Protein AF-A0A183EQ76-F1 (afdb_monomer)

Radius of gyration: 31.1 Å; Cα contacts (8 Å, |Δi|>4): 147; chains: 1; bounding box: 71×72×54 Å

Sequence (121 aa):
MTLYCSTCFRWFRHRSRDPKTHQCRVFQFSNTGQYFCYCDTVRTVLVDCSTGKEIFNVALPRTQQIVFSPRDRLLATCEPYVVYVAPKPVRFFLFFSFLFKTLTIIFLLCLFIFFLFFYKG

Structure (mmCIF, N/CA/C/O backbone):
data_AF-A0A183EQ76-F1
#
_entry.id   AF-A0A183EQ76-F1
#
loop_
_atom_site.group_PDB
_atom_site.id
_atom_site.type_symbol
_atom_site.label_atom_id
_atom_site.label_alt_id
_atom_site.label_comp_id
_atom_site.label_asym_id
_atom_site.label_entity_id
_atom_site.label_seq_id
_atom_site.pdbx_PDB_ins_code
_atom_site.Cartn_x
_atom_site.Cartn_y
_atom_site.Cartn_z
_atom_site.occupancy
_atom_site.B_iso_or_equiv
_atom_site.auth_seq_id
_atom_site.auth_comp_id
_atom_site.auth_asym_id
_atom_site.auth_atom_id
_atom_site.pdbx_PDB_model_num
ATOM 1 N N . MET A 1 1 ? 1.316 1.715 19.404 1.00 30.69 1 MET A N 1
ATOM 2 C CA . MET A 1 1 ? 1.348 0.259 19.658 1.00 30.69 1 MET A CA 1
ATOM 3 C C . MET A 1 1 ? 0.228 -0.354 18.826 1.00 30.69 1 MET A C 1
ATOM 5 O O . MET A 1 1 ? -0.900 -0.459 19.283 1.00 30.69 1 MET A O 1
ATOM 9 N N . THR A 1 2 ? 0.490 -0.573 17.538 1.00 37.53 2 THR A N 1
ATOM 10 C CA . THR A 1 2 ? -0.526 -1.001 16.568 1.00 37.53 2 THR A CA 1
ATOM 11 C C . THR A 1 2 ? -0.801 -2.480 16.810 1.00 37.53 2 THR A C 1
ATOM 13 O O . THR A 1 2 ? 0.058 -3.319 16.549 1.00 37.53 2 THR A O 1
ATOM 16 N N . LEU A 1 3 ? -1.958 -2.799 17.389 1.00 41.41 3 LEU A N 1
ATOM 17 C CA . LEU A 1 3 ? -2.432 -4.174 17.501 1.00 41.41 3 LEU A CA 1
ATOM 18 C C . LEU A 1 3 ? -2.639 -4.698 16.078 1.00 41.41 3 LEU A C 1
ATOM 20 O O . LEU A 1 3 ? -3.617 -4.353 15.419 1.00 41.41 3 LEU A O 1
ATOM 24 N N . TYR A 1 4 ? -1.689 -5.487 15.579 1.00 53.34 4 TYR A N 1
ATOM 25 C CA . TYR A 1 4 ? -1.863 -6.218 14.332 1.00 53.34 4 TYR A CA 1
ATOM 26 C C . TYR A 1 4 ? -3.136 -7.056 14.452 1.00 53.34 4 TYR A C 1
ATOM 28 O O . TYR A 1 4 ? -3.254 -7.898 15.343 1.00 53.34 4 TYR A O 1
ATOM 36 N N . CYS A 1 5 ? -4.103 -6.799 13.575 1.00 54.41 5 CYS A N 1
ATOM 37 C CA . CYS A 1 5 ? -5.363 -7.524 13.531 1.00 54.41 5 CYS A CA 1
ATOM 38 C C . CYS A 1 5 ? -5.059 -9.003 13.216 1.00 54.41 5 CYS A C 1
ATOM 40 O O . CYS A 1 5 ? -4.771 -9.362 12.071 1.00 54.41 5 CYS A O 1
ATOM 42 N N . SER A 1 6 ? -5.049 -9.862 14.242 1.00 61.19 6 SER A N 1
ATOM 43 C CA . SER A 1 6 ? -4.688 -11.286 14.131 1.00 61.19 6 SER A CA 1
ATOM 44 C C . SER A 1 6 ? -5.597 -12.037 13.153 1.00 61.19 6 SER A C 1
ATOM 46 O O . SER A 1 6 ? -5.166 -12.982 12.489 1.00 61.19 6 SER A O 1
ATOM 48 N N . THR A 1 7 ? -6.832 -11.564 12.991 1.00 61.75 7 THR A N 1
ATOM 49 C CA . THR A 1 7 ? -7.807 -12.025 11.999 1.00 61.75 7 THR A CA 1
ATOM 50 C C . THR A 1 7 ? -7.386 -11.717 10.563 1.00 61.75 7 THR A C 1
ATOM 52 O O . THR A 1 7 ? -7.486 -12.611 9.727 1.00 61.75 7 THR A O 1
ATOM 55 N N . CYS A 1 8 ? -6.836 -10.536 10.261 1.00 64.38 8 CYS A N 1
ATOM 56 C CA . CYS A 1 8 ? -6.350 -10.213 8.909 1.00 64.38 8 CYS A CA 1
ATOM 57 C C . CYS A 1 8 ? -5.136 -11.052 8.511 1.00 64.38 8 CYS A C 1
ATOM 59 O O . CYS A 1 8 ? -5.081 -11.579 7.401 1.00 64.38 8 CYS A O 1
ATOM 61 N N . PHE A 1 9 ? -4.188 -11.249 9.431 1.00 68.44 9 PHE A N 1
ATOM 62 C CA . PHE A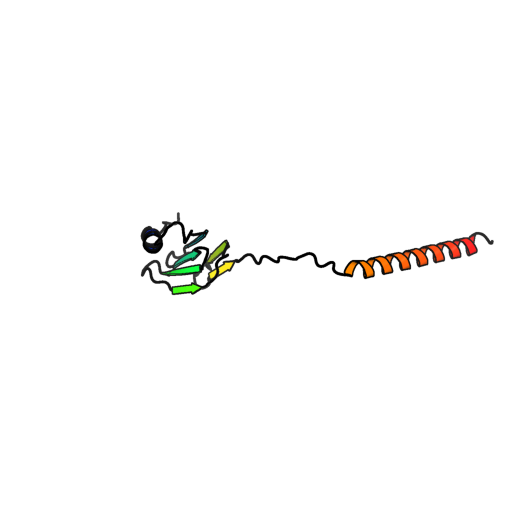 1 9 ? -3.047 -12.133 9.178 1.00 68.44 9 PHE A CA 1
ATOM 63 C C . PHE A 1 9 ? -3.483 -13.584 8.967 1.00 68.44 9 PHE A C 1
ATOM 65 O O . PHE A 1 9 ? -2.978 -14.261 8.070 1.00 68.44 9 PHE A O 1
ATOM 72 N N . ARG A 1 10 ? -4.449 -14.068 9.757 1.00 70.62 10 ARG A N 1
ATOM 73 C CA . ARG A 1 10 ? -5.026 -15.404 9.574 1.00 70.62 10 ARG A CA 1
ATOM 74 C C . ARG A 1 10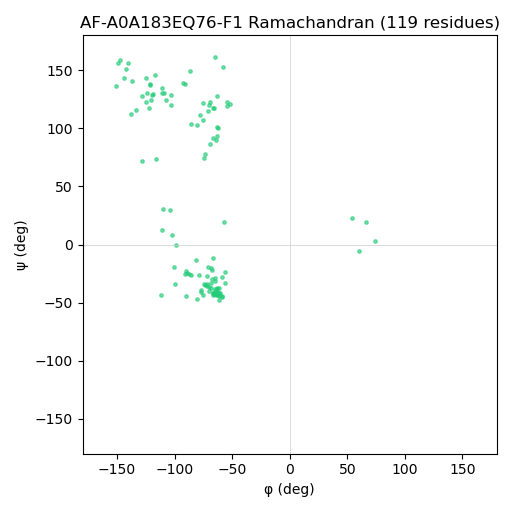 ? -5.752 -15.527 8.235 1.00 70.62 10 ARG A C 1
ATOM 76 O O . ARG A 1 10 ? -5.579 -16.535 7.557 1.00 70.62 10 ARG A O 1
ATOM 83 N N . TRP A 1 11 ? -6.512 -14.507 7.845 1.00 68.75 11 TRP A N 1
ATOM 84 C CA . TRP A 1 11 ? -7.205 -14.450 6.561 1.00 68.75 11 TRP A CA 1
ATOM 85 C C . TRP A 1 11 ? -6.219 -14.491 5.386 1.00 68.75 11 TRP A C 1
ATOM 87 O O . TRP A 1 11 ? -6.359 -15.330 4.496 1.00 68.75 11 TRP A O 1
ATOM 97 N N . PHE A 1 12 ? -5.161 -13.674 5.431 1.00 69.88 12 PHE A N 1
ATOM 98 C CA . PHE A 1 12 ? -4.105 -13.669 4.416 1.00 69.88 12 PHE A CA 1
ATOM 99 C C . PHE A 1 12 ? -3.437 -15.048 4.295 1.00 69.88 12 PHE A C 1
ATOM 101 O O . PHE A 1 12 ? -3.274 -15.579 3.195 1.00 69.88 12 PHE A O 1
ATOM 108 N N . ARG A 1 13 ? -3.136 -15.686 5.435 1.00 68.88 13 ARG A N 1
ATOM 109 C CA . ARG A 1 13 ? -2.531 -17.025 5.482 1.00 68.88 13 ARG A CA 1
ATOM 110 C C . ARG A 1 13 ? -3.430 -18.106 4.880 1.00 68.88 13 ARG A C 1
ATOM 112 O O . ARG A 1 13 ? -2.923 -18.996 4.216 1.00 68.88 13 ARG A O 1
ATOM 119 N N . HIS A 1 14 ? -4.743 -18.028 5.092 1.00 65.62 14 HIS A N 1
ATOM 120 C CA . HIS A 1 14 ? -5.692 -19.019 4.576 1.00 65.62 14 HIS A CA 1
ATOM 121 C C . HIS A 1 14 ? -5.894 -18.925 3.057 1.00 65.62 14 HIS A C 1
ATOM 123 O O . HIS A 1 14 ? -6.256 -19.914 2.419 1.00 65.62 14 HIS A O 1
ATOM 129 N N . ARG A 1 15 ? -5.688 -17.734 2.480 1.00 67.31 15 ARG A N 1
ATOM 130 C CA . ARG A 1 15 ? -5.848 -17.486 1.041 1.00 67.31 15 ARG A CA 1
ATOM 131 C C . ARG A 1 15 ? -4.585 -17.778 0.235 1.00 67.31 15 ARG A C 1
ATOM 133 O O . ARG A 1 15 ? -4.683 -18.092 -0.950 1.00 67.31 15 ARG A O 1
ATOM 140 N N . SER A 1 16 ? -3.417 -17.708 0.868 1.00 64.38 16 SER A N 1
ATOM 141 C CA . SER A 1 16 ? -2.156 -18.164 0.287 1.00 64.38 16 SER A CA 1
ATOM 142 C C . SER A 1 16 ? -2.175 -19.695 0.189 1.00 64.38 16 SER A C 1
ATOM 144 O O . SER A 1 16 ? -1.764 -20.392 1.111 1.00 64.38 16 SER A O 1
ATOM 146 N N . ARG A 1 17 ? -2.731 -20.226 -0.914 1.00 58.75 17 ARG A N 1
ATOM 147 C CA . ARG A 1 17 ? -2.796 -21.678 -1.177 1.00 58.75 17 ARG A CA 1
ATOM 148 C C . ARG A 1 17 ? -1.408 -22.319 -1.143 1.00 58.75 17 ARG A C 1
ATOM 150 O O . ARG A 1 17 ? -1.287 -23.435 -0.659 1.00 58.75 17 ARG A O 1
ATOM 157 N N . ASP A 1 18 ? -0.390 -21.570 -1.572 1.00 65.25 18 ASP A N 1
ATOM 158 C CA . ASP A 1 18 ? 1.016 -21.944 -1.481 1.00 65.25 18 ASP A CA 1
ATOM 159 C C . ASP A 1 18 ? 1.847 -20.759 -0.948 1.00 65.25 18 ASP A C 1
ATOM 161 O O . ASP A 1 18 ? 1.986 -19.738 -1.629 1.00 65.25 18 ASP A O 1
ATOM 165 N N . PRO A 1 19 ? 2.476 -20.867 0.237 1.00 61.81 19 PRO A N 1
ATOM 166 C CA . PRO A 1 19 ? 3.229 -19.762 0.842 1.00 61.81 19 PRO A CA 1
ATOM 167 C C . PRO A 1 19 ? 4.488 -19.367 0.052 1.00 61.81 19 PRO A C 1
ATOM 169 O O . PRO A 1 19 ? 5.091 -18.333 0.330 1.00 61.81 19 PRO A O 1
ATOM 172 N N . LYS A 1 20 ? 4.898 -20.189 -0.924 1.00 64.00 20 LYS A N 1
ATOM 173 C CA . LYS A 1 20 ? 6.066 -19.950 -1.783 1.00 64.00 20 LYS A CA 1
ATOM 174 C C . LYS A 1 20 ? 5.740 -19.166 -3.057 1.00 64.00 20 LYS A C 1
ATOM 176 O O . LYS A 1 20 ? 6.647 -18.569 -3.623 1.00 64.00 20 LYS A O 1
ATOM 181 N N . THR A 1 21 ? 4.489 -19.172 -3.522 1.00 63.22 21 T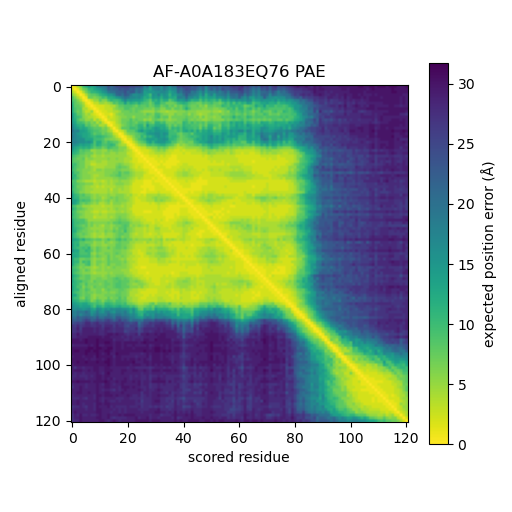HR A N 1
ATOM 182 C CA . THR A 1 21 ? 4.105 -18.551 -4.805 1.00 63.22 21 THR A CA 1
ATOM 183 C C . THR A 1 21 ? 3.669 -17.096 -4.658 1.00 63.22 21 THR A C 1
ATOM 185 O O . THR A 1 21 ? 3.834 -16.319 -5.592 1.00 63.22 21 THR A O 1
ATOM 188 N N . HIS A 1 22 ? 3.178 -16.704 -3.479 1.00 67.44 22 HIS A N 1
ATOM 189 C CA . HIS A 1 22 ? 2.682 -15.354 -3.201 1.00 67.44 22 HIS A CA 1
ATOM 190 C C . HIS A 1 22 ? 3.342 -14.782 -1.948 1.00 67.44 22 HIS A C 1
ATOM 192 O O . HIS A 1 22 ? 2.727 -14.679 -0.882 1.00 67.44 22 HIS A O 1
ATOM 198 N N . GLN A 1 23 ? 4.627 -14.440 -2.058 1.00 74.44 23 GLN A N 1
ATOM 199 C CA . GLN A 1 23 ? 5.337 -13.793 -0.963 1.00 74.44 23 GLN A CA 1
ATOM 200 C C . GLN A 1 23 ? 4.800 -12.369 -0.775 1.00 74.44 23 GLN A C 1
ATOM 202 O O . GLN A 1 23 ? 4.847 -11.549 -1.689 1.00 74.44 23 GLN A O 1
ATOM 207 N N . CYS A 1 24 ? 4.315 -12.058 0.427 1.00 81.62 24 CYS A N 1
ATOM 208 C CA . CYS A 1 24 ? 3.963 -10.688 0.782 1.00 81.62 24 CYS A CA 1
ATOM 209 C C . CYS A 1 24 ? 5.236 -9.837 0.824 1.00 81.62 24 CYS A C 1
ATOM 211 O O . CYS A 1 24 ? 6.127 -10.093 1.634 1.00 81.62 24 CYS A O 1
ATOM 213 N N . ARG A 1 25 ? 5.317 -8.826 -0.041 1.00 83.38 25 ARG A N 1
ATOM 214 C CA . ARG A 1 25 ? 6.481 -7.940 -0.155 1.00 83.38 25 ARG A CA 1
ATOM 215 C C . ARG A 1 25 ? 6.366 -6.726 0.757 1.00 83.38 25 ARG A C 1
ATOM 217 O O . ARG A 1 25 ? 7.326 -6.361 1.425 1.00 83.38 25 ARG A O 1
ATOM 224 N N . VAL A 1 26 ? 5.190 -6.110 0.775 1.00 88.25 26 VAL A N 1
ATOM 225 C CA . VAL A 1 26 ? 4.865 -4.962 1.624 1.00 88.25 26 VAL A CA 1
ATOM 226 C C . VAL A 1 26 ? 3.416 -5.075 2.069 1.00 88.25 26 VAL A C 1
ATOM 228 O O . VAL A 1 26 ? 2.561 -5.534 1.310 1.00 88.25 26 VAL A O 1
ATOM 231 N N . PHE A 1 27 ? 3.149 -4.672 3.305 1.00 91.31 27 PHE A N 1
ATOM 232 C CA . PHE A 1 27 ? 1.804 -4.559 3.844 1.00 91.31 27 PHE A CA 1
ATOM 233 C C . PHE A 1 27 ? 1.713 -3.336 4.750 1.00 91.31 27 PHE A C 1
ATOM 235 O O . PHE A 1 27 ? 2.704 -2.934 5.356 1.00 91.31 27 PHE A O 1
ATOM 242 N N . GLN A 1 28 ? 0.522 -2.757 4.841 1.00 91.56 28 GLN A N 1
ATOM 243 C CA . GLN A 1 28 ? 0.250 -1.610 5.693 1.00 91.56 28 GLN A CA 1
ATOM 244 C C . GLN A 1 28 ? -1.217 -1.631 6.130 1.00 91.56 28 GLN A C 1
ATOM 246 O O . GLN A 1 28 ? -2.117 -1.878 5.324 1.00 91.56 28 GLN A O 1
ATOM 251 N N . PHE A 1 29 ? -1.455 -1.352 7.410 1.00 91.19 29 PHE A N 1
ATOM 252 C CA . PHE A 1 29 ? -2.795 -1.073 7.920 1.00 91.19 29 PHE A CA 1
ATOM 253 C C . PHE A 1 29 ? -3.121 0.411 7.761 1.00 91.19 29 PHE A C 1
ATOM 255 O O . PHE A 1 29 ? -2.232 1.265 7.839 1.00 91.19 29 PHE A O 1
ATOM 262 N N . SER A 1 30 ? -4.401 0.707 7.563 1.00 91.69 30 SER A N 1
ATOM 263 C CA . SER A 1 30 ? -4.907 2.075 7.599 1.00 91.69 30 SER A CA 1
ATOM 264 C C . SER A 1 30 ? -4.765 2.679 8.999 1.00 91.69 30 SER A C 1
ATOM 266 O O . SER A 1 30 ? -4.608 1.955 9.986 1.00 91.69 30 SER A O 1
ATOM 268 N N . ASN A 1 31 ? -4.827 4.005 9.111 1.00 89.75 31 ASN A N 1
ATOM 269 C CA . ASN A 1 31 ? -4.624 4.690 10.391 1.00 89.75 31 ASN A CA 1
ATOM 270 C C . ASN A 1 31 ? -5.723 4.356 11.410 1.00 89.75 31 ASN A C 1
ATOM 272 O O . ASN A 1 31 ? -5.466 4.280 12.608 1.00 89.75 31 ASN A O 1
ATOM 276 N N . THR A 1 32 ? -6.939 4.110 10.926 1.00 89.69 32 THR A N 1
ATOM 277 C CA . THR A 1 32 ? -8.080 3.629 11.720 1.00 89.69 32 THR A CA 1
ATOM 278 C C . THR A 1 32 ? -8.059 2.119 11.967 1.00 89.69 32 THR A C 1
ATOM 280 O O . THR A 1 32 ? -8.828 1.624 12.787 1.00 89.69 32 THR A O 1
ATOM 283 N N . GLY A 1 33 ? -7.216 1.367 11.251 1.00 88.25 33 GLY A N 1
ATOM 284 C CA . GLY A 1 33 ? -7.191 -0.096 11.274 1.00 88.25 33 GLY A CA 1
ATOM 285 C C . GLY A 1 33 ? -8.347 -0.771 10.527 1.00 88.25 33 GLY A C 1
ATOM 286 O O . GLY A 1 33 ? -8.418 -2.000 10.525 1.00 88.25 33 GLY A O 1
ATOM 287 N N . GLN A 1 34 ? -9.234 -0.007 9.879 1.00 89.06 34 GLN A N 1
ATOM 288 C CA . GLN A 1 34 ? -10.358 -0.548 9.111 1.00 89.06 34 GLN A CA 1
ATOM 289 C C . GLN A 1 34 ? -9.902 -1.292 7.851 1.00 89.06 34 GLN A C 1
ATOM 291 O O . GLN A 1 34 ? -10.537 -2.269 7.461 1.00 89.06 34 GLN A O 1
ATOM 296 N N . TYR A 1 35 ? -8.809 -0.855 7.223 1.00 91.12 35 TYR A N 1
ATOM 297 C CA . TYR A 1 35 ? -8.323 -1.460 5.988 1.00 91.12 35 TYR A CA 1
ATOM 298 C C . TYR A 1 35 ? -6.937 -2.074 6.149 1.00 91.12 35 TYR A C 1
ATOM 300 O O . TYR A 1 35 ? -6.066 -1.546 6.845 1.00 91.12 35 TYR A O 1
ATOM 308 N N . PHE A 1 36 ? -6.726 -3.171 5.432 1.00 91.56 36 PHE A N 1
ATOM 309 C CA . PHE A 1 36 ? -5.459 -3.868 5.316 1.00 91.56 36 PHE A CA 1
ATOM 310 C C . PHE A 1 36 ? -5.059 -3.937 3.847 1.00 91.56 36 PHE A C 1
ATOM 312 O O . PHE A 1 36 ? -5.764 -4.529 3.031 1.00 91.56 36 PHE A O 1
ATOM 319 N N . CYS A 1 37 ? -3.933 -3.320 3.500 1.00 91.62 37 CYS A N 1
ATOM 320 C CA . CYS A 1 37 ? -3.396 -3.353 2.146 1.00 91.62 37 CYS A CA 1
ATOM 321 C C . CYS A 1 37 ? -2.118 -4.179 2.118 1.00 91.62 37 CYS A C 1
ATOM 323 O O . CYS A 1 37 ? -1.243 -3.995 2.967 1.00 91.62 37 CYS A O 1
ATOM 325 N N . TYR A 1 38 ? -1.992 -5.061 1.134 1.00 89.88 38 TYR A N 1
ATOM 326 C CA . TYR A 1 38 ? -0.789 -5.858 0.931 1.00 89.88 38 TYR A CA 1
ATOM 327 C C . TYR A 1 38 ? -0.461 -6.001 -0.553 1.00 89.88 38 TYR A C 1
ATOM 329 O O . TYR A 1 38 ? -1.334 -5.898 -1.415 1.00 89.88 38 TYR A O 1
ATOM 337 N N . CYS A 1 39 ? 0.810 -6.266 -0.844 1.00 89.00 39 CYS A N 1
ATOM 338 C CA . CYS A 1 39 ? 1.300 -6.575 -2.181 1.00 89.00 39 CYS A CA 1
ATOM 339 C C . CYS A 1 39 ? 1.953 -7.962 -2.187 1.00 89.00 39 CYS A C 1
ATOM 341 O O . CYS A 1 39 ? 2.872 -8.224 -1.405 1.00 89.00 39 CYS A O 1
ATOM 343 N N . ASP A 1 40 ? 1.484 -8.842 -3.071 1.00 85.56 40 ASP A N 1
ATOM 344 C CA . ASP A 1 40 ? 1.883 -10.254 -3.178 1.00 85.56 40 ASP A CA 1
ATOM 345 C C . ASP A 1 40 ? 2.834 -10.529 -4.360 1.00 85.56 40 ASP A C 1
ATOM 347 O O . ASP A 1 40 ? 2.792 -11.614 -4.935 1.00 85.56 40 ASP A O 1
ATOM 351 N N . THR A 1 41 ? 3.647 -9.528 -4.736 1.00 82.81 41 THR A N 1
ATOM 352 C CA . THR A 1 41 ? 4.543 -9.470 -5.921 1.00 82.81 41 THR A CA 1
ATOM 353 C C . THR A 1 41 ? 3.869 -9.599 -7.286 1.00 82.81 41 THR A C 1
ATOM 355 O O . THR A 1 41 ? 4.525 -9.399 -8.308 1.00 82.81 41 THR A O 1
ATOM 358 N N . VAL A 1 42 ? 2.566 -9.866 -7.319 1.00 84.69 42 VAL A N 1
ATOM 359 C CA . VAL A 1 42 ? 1.757 -9.946 -8.538 1.00 84.69 42 VAL A CA 1
ATOM 360 C C . VAL A 1 42 ? 0.766 -8.787 -8.583 1.00 84.69 42 VAL A C 1
ATOM 362 O O . VAL A 1 42 ? 0.584 -8.144 -9.616 1.00 84.69 42 VAL A O 1
ATOM 365 N N . ARG A 1 43 ? 0.138 -8.496 -7.448 1.00 88.38 43 ARG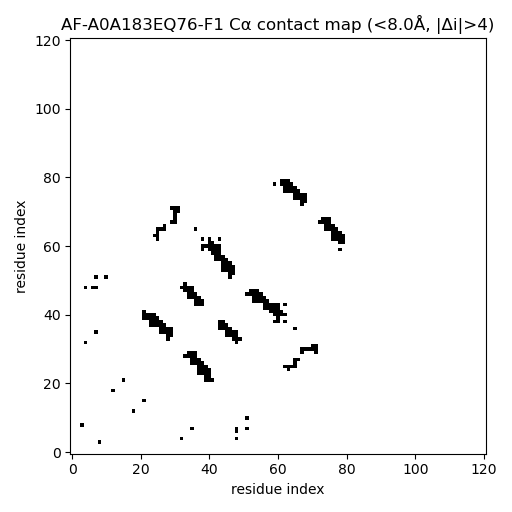 A N 1
ATOM 366 C CA . ARG A 1 43 ? -0.925 -7.510 -7.307 1.00 88.38 43 ARG A CA 1
ATOM 367 C C . ARG A 1 43 ? -0.877 -6.841 -5.941 1.00 88.38 43 ARG A C 1
ATOM 369 O O . ARG A 1 43 ? -0.349 -7.373 -4.965 1.00 88.38 43 ARG A O 1
ATOM 376 N N . THR A 1 44 ? -1.495 -5.673 -5.884 1.00 91.00 44 THR A N 1
ATOM 377 C CA . THR A 1 44 ? -1.760 -4.934 -4.656 1.00 91.00 44 THR A CA 1
ATOM 378 C C . THR A 1 44 ? -3.249 -5.019 -4.366 1.00 91.00 44 THR A C 1
ATOM 380 O O . THR A 1 44 ? -4.086 -4.695 -5.214 1.00 91.00 44 THR A O 1
ATOM 383 N N . VAL A 1 45 ? -3.576 -5.498 -3.170 1.00 91.06 45 VAL A N 1
ATOM 384 C CA . VAL A 1 45 ? -4.941 -5.805 -2.749 1.00 91.06 45 VAL A CA 1
ATOM 385 C C . VAL A 1 45 ? -5.256 -5.035 -1.479 1.00 91.06 45 VAL A C 1
ATOM 387 O O . VAL A 1 45 ? -4.496 -5.085 -0.511 1.00 91.06 45 VAL A O 1
ATOM 390 N N . LEU A 1 46 ? -6.401 -4.355 -1.482 1.00 91.94 46 LEU A N 1
ATOM 391 C CA . LEU A 1 46 ? -6.975 -3.738 -0.294 1.00 91.94 46 LEU A CA 1
ATOM 392 C C . LEU A 1 46 ? -8.127 -4.594 0.221 1.00 91.94 46 LEU A C 1
ATOM 394 O O . LEU A 1 46 ? -9.053 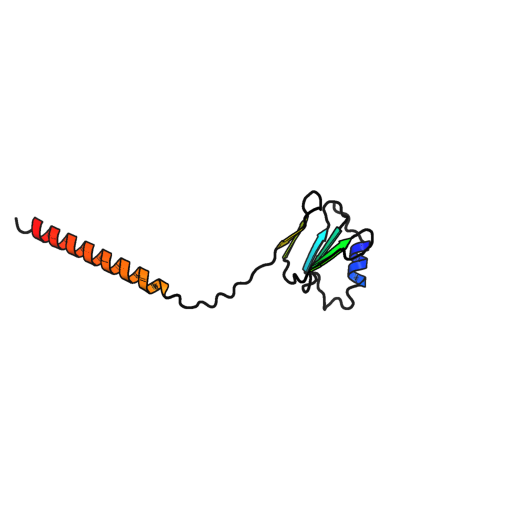-4.926 -0.522 1.00 91.94 46 LEU A O 1
ATOM 398 N N . VAL A 1 47 ? -8.083 -4.906 1.507 1.00 91.12 47 VAL A N 1
ATOM 399 C CA . VAL A 1 47 ? -9.060 -5.736 2.203 1.00 91.12 47 VAL A CA 1
ATOM 400 C C . VAL A 1 47 ? -9.673 -4.934 3.339 1.00 91.12 47 VAL A C 1
ATOM 402 O O . VAL A 1 47 ? -8.974 -4.228 4.064 1.00 91.12 47 VAL A O 1
ATOM 405 N N . ASP A 1 48 ? -10.983 -5.048 3.499 1.00 91.25 48 ASP A N 1
ATOM 406 C CA . ASP A 1 48 ? -11.675 -4.578 4.693 1.00 91.25 48 ASP A CA 1
ATOM 407 C C . ASP A 1 48 ? -11.414 -5.552 5.850 1.00 91.25 48 ASP A C 1
ATOM 409 O O . ASP A 1 48 ? -11.730 -6.739 5.757 1.00 91.25 48 ASP A O 1
ATOM 413 N N . CYS A 1 49 ? -10.843 -5.057 6.945 1.00 88.00 49 CYS A N 1
ATOM 414 C CA . CYS A 1 49 ? -10.493 -5.864 8.111 1.00 88.00 49 CYS A CA 1
ATOM 415 C C . CYS A 1 49 ? -11.717 -6.449 8.821 1.00 88.00 49 CYS A C 1
ATOM 417 O O . CYS A 1 49 ? -11.609 -7.497 9.458 1.00 88.00 49 CYS A O 1
ATOM 419 N N . SER A 1 50 ? -12.865 -5.768 8.743 1.00 86.75 50 SER A N 1
ATOM 420 C CA . SER A 1 50 ? -14.084 -6.172 9.448 1.00 86.75 50 SER A CA 1
ATOM 421 C C . SER A 1 50 ? -14.790 -7.334 8.751 1.00 86.75 50 SER A C 1
ATOM 423 O O . SER A 1 50 ? -15.235 -8.279 9.400 1.00 86.75 50 SER A O 1
ATOM 425 N N . THR A 1 51 ? -14.847 -7.289 7.420 1.00 85.56 51 THR A N 1
ATOM 426 C CA . THR A 1 51 ? -15.552 -8.276 6.594 1.00 85.56 51 THR A CA 1
ATOM 427 C C . THR A 1 51 ? -14.623 -9.313 5.968 1.00 85.56 51 THR A C 1
ATOM 429 O O . THR A 1 51 ? -15.080 -10.371 5.538 1.00 85.56 51 THR A O 1
ATOM 432 N N . GLY A 1 52 ? -13.321 -9.030 5.881 1.00 83.31 52 GLY A N 1
ATOM 433 C CA . GLY A 1 52 ? -12.364 -9.840 5.128 1.00 83.31 52 GLY A CA 1
ATOM 434 C C . GLY A 1 52 ? -12.622 -9.815 3.619 1.00 83.31 52 GLY A C 1
ATOM 435 O O . GLY A 1 52 ? -12.205 -10.729 2.910 1.00 83.31 52 GLY A O 1
ATOM 436 N N . LYS A 1 53 ? -13.355 -8.820 3.107 1.00 86.50 53 LYS A N 1
ATOM 437 C CA . LYS A 1 53 ? -13.660 -8.700 1.679 1.00 86.50 53 LYS A CA 1
ATOM 438 C C . LYS A 1 53 ? -12.599 -7.858 0.975 1.00 86.50 53 LYS A C 1
ATOM 440 O O . LYS A 1 53 ? -12.181 -6.819 1.481 1.00 86.50 53 LYS A O 1
ATOM 445 N N . GLU A 1 54 ? -12.193 -8.285 -0.218 1.00 90.44 54 GLU A N 1
ATOM 446 C CA . GLU A 1 54 ? -11.354 -7.467 -1.099 1.00 90.44 54 GLU A CA 1
ATOM 447 C C . GLU A 1 54 ? -12.185 -6.301 -1.641 1.00 90.44 54 GLU A C 1
ATOM 449 O O . GLU A 1 54 ? -13.206 -6.507 -2.299 1.00 90.44 54 GLU A O 1
ATOM 454 N N . ILE A 1 55 ? -11.747 -5.081 -1.346 1.00 90.94 55 ILE A N 1
ATOM 455 C CA . ILE A 1 55 ? -12.358 -3.851 -1.853 1.00 90.94 55 ILE A CA 1
ATOM 456 C C . ILE A 1 55 ? -11.865 -3.602 -3.272 1.00 90.94 55 ILE A C 1
ATOM 458 O O . ILE A 1 55 ? -12.658 -3.325 -4.168 1.00 90.94 55 ILE A O 1
ATOM 462 N N . PHE A 1 56 ? -10.554 -3.727 -3.483 1.00 88.19 56 PHE A N 1
ATOM 463 C CA . PHE A 1 56 ? -9.973 -3.645 -4.812 1.00 88.19 56 PHE A CA 1
ATOM 464 C C . PHE A 1 56 ? -8.721 -4.506 -4.947 1.00 88.19 56 PHE A C 1
ATOM 466 O O . PHE A 1 56 ? -8.021 -4.806 -3.978 1.00 88.19 56 PHE A O 1
ATOM 473 N N . ASN A 1 57 ? -8.443 -4.865 -6.196 1.00 90.75 57 ASN A N 1
ATOM 474 C CA . ASN A 1 57 ? -7.309 -5.666 -6.618 1.00 90.75 57 ASN A CA 1
ATOM 475 C C . ASN A 1 57 ? -6.742 -5.033 -7.894 1.00 90.75 57 ASN A C 1
ATOM 477 O O . ASN A 1 57 ? -7.414 -5.029 -8.925 1.00 90.75 57 ASN A O 1
ATOM 481 N N . VAL A 1 58 ? -5.532 -4.481 -7.810 1.00 89.62 58 VAL A N 1
ATOM 482 C CA . VAL A 1 58 ? -4.851 -3.839 -8.942 1.00 89.62 58 VAL A CA 1
ATOM 483 C C . VAL A 1 58 ? -3.525 -4.547 -9.197 1.00 89.62 58 VAL A C 1
ATOM 485 O O . VAL A 1 58 ? -2.791 -4.871 -8.264 1.00 89.62 58 VAL A O 1
ATOM 488 N N . ALA A 1 59 ? -3.196 -4.770 -10.470 1.00 88.69 59 ALA A N 1
ATOM 489 C CA . ALA A 1 59 ? -1.943 -5.386 -10.898 1.00 88.69 59 ALA A CA 1
ATOM 490 C C . ALA A 1 59 ? -0.757 -4.409 -10.762 1.00 88.69 59 ALA A C 1
ATOM 492 O O . ALA A 1 59 ? -0.271 -3.860 -11.747 1.00 88.69 59 ALA A O 1
ATOM 493 N N . LEU A 1 60 ? -0.318 -4.190 -9.521 1.00 87.81 60 LEU A N 1
ATOM 494 C CA . LEU A 1 60 ? 0.845 -3.380 -9.143 1.00 87.81 60 LEU A CA 1
ATOM 495 C C . LEU A 1 60 ? 1.909 -4.276 -8.475 1.00 87.81 60 LEU A C 1
ATOM 497 O O . LEU A 1 60 ? 2.064 -4.264 -7.248 1.00 87.81 60 LEU A O 1
ATOM 501 N N . PRO A 1 61 ? 2.619 -5.111 -9.258 1.00 86.69 61 PRO A N 1
ATOM 502 C CA . PRO A 1 61 ? 3.497 -6.164 -8.743 1.00 86.69 61 PRO A CA 1
ATOM 503 C C . PRO A 1 61 ? 4.745 -5.641 -8.024 1.00 86.69 61 PRO A C 1
ATOM 505 O O . PRO A 1 61 ? 5.399 -6.378 -7.282 1.00 86.69 61 PRO A O 1
ATOM 508 N N . ARG A 1 62 ? 5.136 -4.384 -8.269 1.00 86.56 62 ARG A N 1
ATOM 509 C CA . ARG A 1 62 ? 6.415 -3.828 -7.804 1.00 86.56 62 ARG A CA 1
ATOM 510 C C . ARG A 1 62 ? 6.243 -2.774 -6.723 1.00 86.56 62 ARG A C 1
ATOM 512 O O . ARG A 1 62 ? 7.220 -2.112 -6.379 1.00 86.56 62 ARG A O 1
ATOM 519 N N . THR A 1 63 ? 5.051 -2.661 -6.148 1.00 89.81 63 THR A N 1
ATOM 520 C CA . THR A 1 63 ? 4.780 -1.745 -5.039 1.00 89.81 63 THR A CA 1
ATOM 521 C C . THR A 1 63 ? 5.803 -1.945 -3.915 1.00 89.81 63 THR A C 1
ATOM 523 O O . THR A 1 63 ? 5.966 -3.041 -3.376 1.00 89.81 63 THR A O 1
ATOM 526 N N . GLN A 1 64 ? 6.539 -0.882 -3.587 1.00 89.19 64 GLN A N 1
ATOM 527 C CA . GLN A 1 64 ? 7.537 -0.881 -2.512 1.00 89.19 64 GLN A CA 1
ATOM 528 C C . GLN A 1 64 ? 6.999 -0.267 -1.228 1.00 89.19 64 GLN A C 1
ATOM 530 O O . GLN A 1 64 ? 7.388 -0.683 -0.141 1.00 89.19 64 GLN A O 1
ATOM 535 N N . GLN A 1 65 ? 6.127 0.730 -1.358 1.00 90.00 65 GLN A N 1
ATOM 536 C CA . GLN A 1 65 ? 5.555 1.446 -0.230 1.00 90.00 65 GLN A CA 1
ATOM 537 C C . GLN A 1 65 ? 4.068 1.660 -0.447 1.00 90.00 65 GLN A C 1
ATOM 539 O O . GLN A 1 65 ? 3.620 1.958 -1.557 1.00 90.00 65 GLN A O 1
ATOM 544 N N . ILE A 1 66 ? 3.333 1.515 0.650 1.00 92.25 66 ILE A N 1
ATOM 545 C CA . ILE A 1 66 ? 1.900 1.740 0.734 1.00 92.25 66 ILE A CA 1
ATOM 546 C C . ILE A 1 66 ? 1.690 2.759 1.848 1.00 92.25 66 ILE A C 1
ATOM 548 O O . ILE A 1 66 ? 2.105 2.525 2.982 1.00 92.25 66 ILE A O 1
ATOM 552 N N . VAL A 1 67 ? 1.057 3.884 1.527 1.00 92.56 67 VAL A N 1
ATOM 553 C CA . VAL A 1 67 ? 0.780 4.950 2.492 1.00 92.56 67 VAL A CA 1
ATOM 554 C C . VAL A 1 67 ? -0.696 5.301 2.440 1.00 92.56 67 VAL A C 1
ATOM 556 O O . VAL A 1 67 ? -1.250 5.591 1.379 1.00 92.56 67 VAL A O 1
ATOM 559 N N . PHE A 1 68 ? -1.326 5.298 3.608 1.00 93.12 68 PHE A N 1
ATOM 560 C CA . PHE A 1 68 ? -2.681 5.796 3.775 1.00 93.12 68 PHE A CA 1
ATOM 561 C C . PHE A 1 68 ? -2.652 7.265 4.173 1.00 93.12 68 PHE A C 1
ATOM 563 O O . PHE A 1 68 ? -1.858 7.690 5.013 1.00 93.12 68 PHE A O 1
ATOM 570 N N . SER A 1 69 ? -3.562 8.042 3.596 1.00 91.06 69 SER A N 1
ATOM 571 C CA . SER A 1 69 ? -3.857 9.384 4.104 1.00 91.06 69 SER A CA 1
ATOM 572 C C . SER A 1 69 ? -4.303 9.340 5.576 1.00 91.06 69 SER A C 1
ATOM 574 O O . SER A 1 69 ? -4.932 8.364 5.976 1.00 91.06 69 SER A O 1
ATOM 576 N N . PRO A 1 70 ? -4.098 10.406 6.375 1.00 89.31 70 PRO A N 1
ATOM 577 C CA . PRO A 1 70 ? -4.484 10.430 7.794 1.00 89.31 70 PRO A CA 1
ATOM 578 C C . PRO A 1 70 ? -5.969 10.142 8.070 1.00 89.31 70 PRO A C 1
ATOM 580 O O . PRO A 1 70 ? -6.330 9.733 9.167 1.00 89.31 70 PRO A O 1
ATOM 58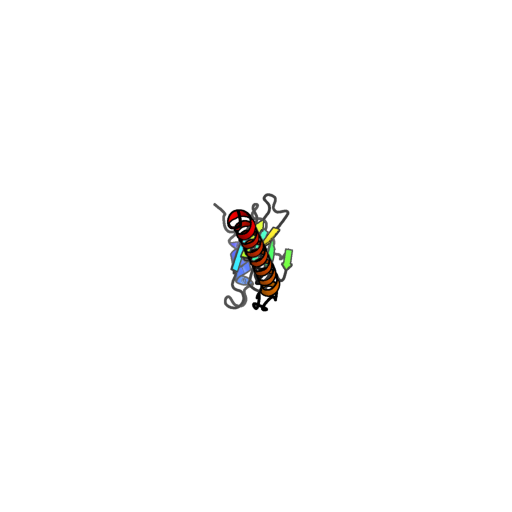3 N N . ARG A 1 71 ? -6.838 10.379 7.078 1.00 90.62 71 ARG A N 1
ATOM 584 C CA . ARG A 1 71 ? -8.286 10.110 7.138 1.00 90.62 71 ARG A CA 1
ATOM 585 C C . ARG A 1 71 ? -8.702 8.841 6.385 1.00 90.62 71 ARG A C 1
ATOM 587 O O . ARG A 1 71 ? -9.891 8.655 6.160 1.00 90.62 71 ARG A O 1
ATOM 594 N N . ASP A 1 72 ? -7.745 8.040 5.923 1.00 89.06 72 ASP A N 1
ATOM 595 C CA . ASP A 1 72 ? -7.944 6.782 5.191 1.00 89.06 72 ASP A CA 1
ATOM 596 C C . ASP A 1 72 ? -8.843 6.885 3.936 1.00 89.06 72 ASP A C 1
ATOM 598 O O . ASP A 1 72 ? -9.399 5.894 3.477 1.00 89.06 72 ASP A O 1
ATOM 602 N N . ARG A 1 73 ? -8.977 8.084 3.345 1.00 88.06 73 ARG A N 1
ATOM 603 C CA . ARG A 1 73 ? -9.762 8.316 2.110 1.00 88.06 73 ARG A CA 1
ATOM 604 C C . ARG A 1 73 ? -8.967 8.066 0.834 1.00 88.06 73 ARG A C 1
ATOM 606 O O . ARG A 1 73 ? -9.541 7.801 -0.213 1.00 88.06 73 ARG A O 1
ATOM 613 N N . LEU A 1 74 ? -7.653 8.222 0.925 1.00 90.62 74 LEU A N 1
ATOM 614 C CA . LEU A 1 74 ? -6.706 8.078 -0.172 1.00 90.62 74 LEU A CA 1
ATOM 615 C C . LEU A 1 74 ? -5.631 7.060 0.201 1.00 90.62 74 LEU A C 1
ATOM 617 O O . LEU A 1 74 ? -5.167 7.035 1.350 1.00 90.62 74 LEU A O 1
ATOM 621 N N . LEU A 1 75 ? -5.219 6.292 -0.804 1.00 91.12 75 LEU A N 1
ATOM 622 C CA . LEU A 1 75 ? -4.091 5.373 -0.769 1.00 91.12 75 LEU A CA 1
ATOM 623 C C . LEU A 1 75 ? -3.069 5.817 -1.817 1.00 91.12 75 LEU A C 1
ATOM 625 O O . LEU A 1 75 ? -3.421 5.999 -2.980 1.00 91.12 75 LEU A O 1
ATOM 629 N N . ALA A 1 76 ? -1.811 5.948 -1.412 1.00 90.81 76 ALA A N 1
ATOM 630 C CA . ALA A 1 76 ? -0.691 6.142 -2.318 1.00 90.81 76 ALA A CA 1
ATOM 631 C C . ALA A 1 76 ? 0.168 4.872 -2.359 1.00 90.81 76 ALA A C 1
ATOM 633 O O . ALA A 1 76 ? 0.557 4.336 -1.318 1.00 90.81 76 ALA A O 1
ATOM 634 N N . THR A 1 77 ? 0.479 4.409 -3.567 1.00 90.38 77 THR A N 1
ATOM 635 C CA . THR A 1 77 ? 1.388 3.286 -3.822 1.00 90.38 77 THR A CA 1
ATOM 636 C C . THR A 1 77 ? 2.563 3.773 -4.655 1.00 90.38 77 THR A C 1
ATOM 638 O O . THR A 1 77 ? 2.360 4.397 -5.695 1.00 90.38 77 THR A O 1
ATOM 641 N N . CYS A 1 78 ? 3.786 3.484 -4.214 1.00 87.94 78 CYS A N 1
ATOM 642 C CA . CYS A 1 78 ? 4.995 3.817 -4.964 1.00 87.94 78 CYS A CA 1
ATOM 643 C C . CYS A 1 78 ? 5.551 2.565 -5.648 1.00 87.94 78 CYS A C 1
ATOM 645 O O . CYS A 1 78 ? 5.903 1.591 -4.972 1.00 87.94 78 CYS A O 1
ATOM 647 N N . GLU A 1 79 ? 5.645 2.604 -6.979 1.00 81.94 79 GLU A N 1
ATOM 648 C CA . GLU A 1 79 ? 6.304 1.576 -7.782 1.00 81.94 79 GLU A CA 1
ATOM 649 C C . GLU A 1 79 ? 7.602 2.125 -8.401 1.00 81.94 79 GLU A C 1
ATOM 651 O O . GLU A 1 79 ? 7.589 3.189 -9.023 1.00 81.94 79 GLU A O 1
ATOM 656 N N . PRO A 1 80 ? 8.735 1.416 -8.271 1.00 79.56 80 PRO A N 1
ATOM 657 C CA . PRO A 1 80 ? 9.985 1.797 -8.906 1.00 79.56 80 PRO A CA 1
ATOM 658 C C . PRO A 1 80 ? 9.879 1.574 -10.420 1.00 79.56 80 PRO A C 1
ATOM 660 O O . PRO A 1 80 ? 9.800 0.436 -10.894 1.00 79.56 80 PRO A O 1
ATOM 663 N N . TYR A 1 81 ? 9.929 2.652 -11.199 1.00 68.75 81 TYR A N 1
ATOM 664 C CA . TYR A 1 81 ? 10.071 2.548 -12.648 1.00 68.75 81 TYR A CA 1
ATOM 665 C C . TYR A 1 81 ? 11.536 2.254 -12.991 1.00 68.75 81 TYR A C 1
ATOM 667 O O . TYR A 1 81 ? 12.416 3.090 -12.789 1.00 68.75 81 TYR A O 1
ATOM 675 N N . VAL A 1 82 ? 11.820 1.048 -13.487 1.00 65.62 82 VAL A N 1
ATOM 676 C CA . VAL A 1 82 ? 13.170 0.693 -13.942 1.00 65.62 82 VAL A CA 1
ATOM 677 C C . VAL A 1 82 ? 13.313 1.140 -15.391 1.00 65.62 82 VAL A C 1
ATOM 679 O O . VAL A 1 82 ? 12.805 0.487 -16.301 1.00 65.62 82 VAL A O 1
ATOM 682 N N . VAL A 1 83 ? 14.017 2.250 -15.611 1.00 63.28 83 VAL A N 1
ATOM 683 C CA . VAL A 1 83 ? 14.460 2.632 -16.953 1.00 63.28 83 VAL A CA 1
ATOM 684 C C . VAL A 1 83 ? 15.714 1.826 -17.269 1.00 63.28 83 VAL A C 1
ATOM 686 O O . VAL A 1 83 ? 16.803 2.152 -16.801 1.00 63.28 83 VAL A O 1
ATOM 689 N N . TYR A 1 84 ? 15.589 0.783 -18.087 1.00 63.12 84 TYR A N 1
ATOM 690 C CA . TYR A 1 84 ? 16.754 0.204 -18.752 1.00 63.12 84 TYR A CA 1
ATOM 691 C C . TYR A 1 84 ? 17.177 1.170 -19.856 1.00 63.12 84 TYR A C 1
ATOM 693 O O . TYR A 1 84 ? 16.853 0.988 -21.029 1.00 63.12 84 TYR A O 1
ATOM 701 N N . VAL A 1 85 ? 17.862 2.252 -19.479 1.00 60.03 85 VAL A N 1
ATOM 702 C CA . VAL A 1 85 ? 18.606 3.042 -20.454 1.00 60.03 85 VAL A CA 1
ATOM 703 C C . VAL A 1 85 ? 19.735 2.134 -20.923 1.00 60.03 85 VAL A C 1
ATOM 705 O O . VAL A 1 85 ? 20.804 2.092 -20.322 1.00 60.03 85 VAL A O 1
ATOM 708 N N . ALA A 1 86 ? 19.507 1.373 -21.994 1.00 58.69 86 ALA A N 1
ATOM 709 C CA . ALA A 1 86 ? 20.624 1.002 -22.842 1.00 58.69 86 ALA A CA 1
ATOM 710 C C . ALA A 1 86 ? 21.289 2.334 -23.217 1.00 58.69 86 ALA A C 1
ATOM 712 O O . ALA A 1 86 ? 20.575 3.208 -23.728 1.00 58.69 86 ALA A O 1
ATOM 713 N N . PRO A 1 87 ? 22.584 2.554 -22.928 1.00 57.94 87 PRO A N 1
ATOM 714 C CA . PRO A 1 87 ? 23.259 3.754 -23.382 1.00 57.94 87 PRO A CA 1
ATOM 715 C C . PRO A 1 87 ? 23.274 3.701 -24.909 1.00 57.94 87 PRO A C 1
ATOM 717 O O . PRO A 1 87 ? 24.171 3.140 -25.530 1.00 57.94 87 PRO A O 1
ATOM 720 N N . LYS A 1 88 ? 22.243 4.257 -25.548 1.00 51.09 88 LYS A N 1
ATOM 721 C CA . LYS A 1 88 ? 22.351 4.658 -26.941 1.00 51.09 88 LYS A CA 1
ATOM 722 C C . LYS A 1 88 ? 23.418 5.748 -26.940 1.00 51.09 88 LYS A C 1
ATOM 724 O O . LYS A 1 88 ? 23.280 6.685 -26.148 1.00 51.09 88 LYS A O 1
ATOM 729 N N . PRO A 1 89 ? 24.468 5.659 -27.772 1.00 51.66 89 PRO A N 1
ATOM 730 C CA . PRO A 1 89 ? 25.404 6.757 -27.923 1.00 51.66 89 PRO A CA 1
ATOM 731 C C . PRO A 1 89 ? 24.622 7.931 -28.511 1.00 51.66 89 PRO A C 1
ATOM 733 O O . PRO A 1 89 ? 24.401 8.036 -29.717 1.00 51.66 89 PRO A O 1
ATOM 736 N N . VAL A 1 90 ? 24.122 8.799 -27.639 1.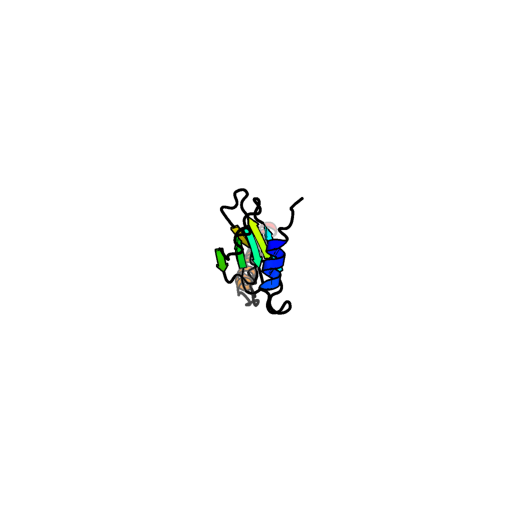00 55.12 90 VAL A N 1
ATOM 737 C CA . VAL A 1 90 ? 23.532 10.064 -28.037 1.00 55.12 90 VAL A CA 1
ATOM 738 C C . VAL A 1 90 ? 24.665 10.884 -28.636 1.00 55.12 90 VAL A C 1
ATOM 740 O O . VAL A 1 90 ? 25.633 11.229 -27.961 1.00 55.12 90 VAL A O 1
ATOM 743 N N . ARG A 1 91 ? 24.527 11.210 -29.924 1.00 50.41 91 ARG A N 1
ATOM 744 C CA . ARG A 1 91 ? 25.369 12.122 -30.725 1.00 50.41 91 ARG A CA 1
ATOM 745 C C . ARG A 1 91 ? 25.469 13.555 -30.154 1.00 50.41 91 ARG A C 1
ATOM 747 O O . ARG A 1 91 ? 25.841 14.478 -30.866 1.00 50.41 91 ARG A O 1
ATOM 754 N N . PHE A 1 92 ? 25.170 13.757 -28.872 1.00 45.03 92 PHE A N 1
ATOM 755 C CA . PHE A 1 92 ? 25.277 15.022 -28.151 1.00 45.03 92 PHE A CA 1
ATOM 756 C C . PHE A 1 92 ? 26.738 15.472 -27.969 1.00 45.03 92 PHE A C 1
ATOM 758 O O . PHE A 1 92 ? 27.014 16.660 -27.832 1.00 45.03 92 PHE A O 1
ATOM 765 N N . PHE A 1 93 ? 27.692 14.537 -28.051 1.00 43.66 93 PHE A N 1
ATOM 766 C CA . PHE A 1 93 ? 29.119 14.830 -27.893 1.00 43.66 93 PHE A CA 1
ATOM 767 C C . PHE A 1 93 ? 29.738 15.610 -29.071 1.00 43.66 93 PHE A C 1
ATOM 769 O O . PHE A 1 93 ? 30.769 16.260 -28.905 1.00 43.66 93 PHE A O 1
ATOM 776 N N . LEU A 1 94 ? 29.106 15.605 -30.254 1.00 49.25 94 LEU A N 1
ATOM 777 C CA . LEU A 1 94 ? 29.623 16.338 -31.418 1.00 49.25 94 LEU A CA 1
ATOM 778 C C . LEU A 1 94 ? 29.323 17.842 -31.368 1.00 49.25 94 LEU A C 1
ATOM 780 O O . LEU A 1 94 ? 30.095 18.621 -31.919 1.00 49.25 94 LEU A O 1
ATOM 784 N N . PHE A 1 95 ? 28.260 18.270 -30.681 1.00 46.06 95 PHE A N 1
ATOM 785 C CA . PHE A 1 95 ? 27.915 19.694 -30.612 1.00 46.06 95 PHE A CA 1
ATOM 786 C C . PHE A 1 95 ? 28.828 20.453 -29.637 1.00 46.06 95 PHE A C 1
ATOM 788 O O . PHE A 1 95 ? 29.295 21.551 -29.937 1.00 46.06 95 PHE A O 1
ATOM 795 N N . PHE A 1 96 ? 29.165 19.834 -28.501 1.00 43.00 96 PHE A N 1
ATOM 796 C CA . PHE A 1 96 ? 30.003 20.468 -27.478 1.00 43.00 96 PHE A CA 1
ATOM 797 C C . PHE A 1 96 ? 31.484 20.561 -27.892 1.00 43.00 96 PHE A C 1
ATOM 799 O O . PHE A 1 96 ? 32.145 21.560 -27.616 1.00 43.00 96 PHE A O 1
ATOM 806 N N . SER A 1 97 ? 31.998 19.569 -28.633 1.00 50.03 97 SER A N 1
ATOM 807 C CA . SER A 1 97 ? 33.367 19.613 -29.182 1.00 50.03 97 SER A CA 1
ATOM 808 C C . SER A 1 97 ? 33.565 20.677 -30.268 1.00 50.03 97 SER A C 1
ATOM 810 O O . SER A 1 97 ? 34.671 21.198 -30.407 1.00 50.03 97 SER A O 1
ATOM 812 N N . PHE A 1 98 ? 32.525 21.015 -31.038 1.00 50.72 98 PHE A N 1
ATOM 813 C CA . PHE A 1 98 ? 32.644 22.021 -32.097 1.00 50.72 98 PHE A CA 1
ATOM 814 C C . PHE A 1 98 ? 32.696 23.439 -31.513 1.00 50.72 98 PHE A C 1
ATOM 816 O O . PHE A 1 98 ? 33.578 24.216 -31.868 1.00 50.72 98 PHE A O 1
ATOM 823 N N . LEU A 1 99 ? 31.838 23.737 -30.530 1.00 54.44 99 LEU A N 1
ATOM 824 C CA . LEU A 1 99 ? 31.772 25.052 -29.886 1.00 54.44 99 LEU A CA 1
ATOM 825 C C . LEU A 1 99 ? 33.074 25.420 -29.144 1.00 54.44 99 LEU A C 1
ATOM 827 O O . LEU A 1 99 ? 33.523 26.564 -29.203 1.00 54.44 99 LEU A O 1
ATOM 831 N N . PHE A 1 100 ? 33.727 24.445 -28.500 1.00 55.69 100 PHE A N 1
ATOM 832 C CA . PHE A 1 100 ? 34.985 24.677 -27.777 1.00 55.69 100 PHE A CA 1
ATOM 833 C C . PHE A 1 100 ? 36.186 24.924 -28.707 1.00 55.69 100 PHE A C 1
ATOM 835 O O . PHE A 1 100 ? 37.072 25.722 -28.385 1.00 55.69 100 PHE A O 1
ATOM 842 N N . LYS A 1 101 ? 36.215 24.282 -29.884 1.00 58.72 101 LYS A N 1
ATOM 843 C CA . LYS A 1 101 ? 37.271 24.502 -30.886 1.00 58.72 101 LYS A CA 1
ATOM 844 C C . LYS A 1 101 ? 37.151 25.867 -31.559 1.00 58.72 101 LYS A C 1
ATOM 846 O O . LYS A 1 101 ? 38.162 26.506 -31.825 1.00 58.72 101 LYS A O 1
ATOM 851 N N . THR A 1 102 ? 35.934 26.351 -31.799 1.00 63.59 102 THR A N 1
ATOM 852 C CA . THR A 1 102 ? 35.749 27.678 -32.399 1.00 63.59 102 THR A CA 1
ATOM 853 C C . THR A 1 102 ? 36.144 28.798 -31.4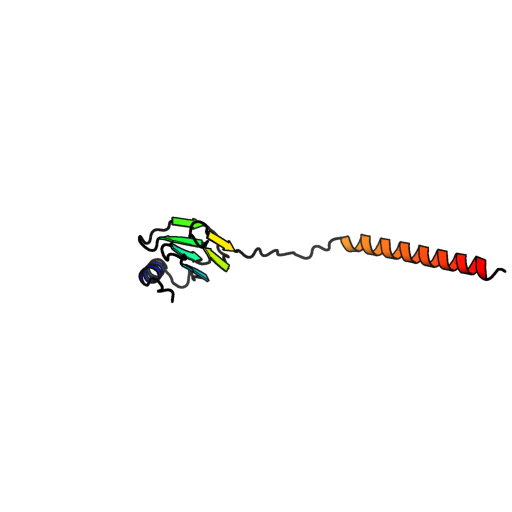32 1.00 63.59 102 THR A C 1
ATOM 855 O O . THR A 1 102 ? 36.818 29.740 -31.844 1.00 63.59 102 THR A O 1
ATOM 858 N N . LEU A 1 103 ? 35.816 28.679 -30.138 1.00 70.88 103 LEU A N 1
ATOM 859 C CA . LEU A 1 103 ? 36.191 29.694 -29.142 1.00 70.88 103 LEU A CA 1
ATOM 860 C C . LEU A 1 103 ? 37.712 29.813 -28.950 1.00 70.88 103 LEU A C 1
ATOM 862 O O . LEU A 1 103 ? 38.233 30.917 -28.806 1.00 70.88 103 LEU A O 1
ATOM 866 N N . THR A 1 104 ? 38.430 28.689 -28.971 1.00 74.12 104 THR A N 1
ATOM 867 C CA . THR A 1 104 ? 39.895 28.676 -28.804 1.00 74.12 104 THR A CA 1
ATOM 868 C C . THR A 1 104 ? 40.623 29.309 -29.991 1.00 74.12 104 THR A C 1
ATOM 870 O O . THR A 1 104 ? 41.588 30.043 -29.787 1.00 74.12 104 THR A O 1
ATOM 873 N N . ILE A 1 105 ? 40.130 29.107 -31.218 1.00 79.25 105 ILE A N 1
ATOM 874 C CA . ILE A 1 105 ? 40.687 29.745 -32.421 1.00 79.25 105 ILE A CA 1
ATOM 875 C C . ILE A 1 105 ? 40.486 31.266 -32.387 1.00 79.25 105 ILE A C 1
ATOM 877 O O . ILE A 1 105 ? 41.418 32.009 -32.689 1.00 79.25 105 ILE A O 1
ATOM 881 N N . ILE A 1 106 ? 39.303 31.740 -31.979 1.00 80.81 106 ILE A N 1
ATOM 882 C CA . ILE A 1 106 ? 39.023 33.181 -31.864 1.00 80.81 106 ILE A CA 1
ATOM 883 C C . ILE A 1 106 ? 39.944 33.824 -30.819 1.00 80.81 106 ILE A C 1
ATOM 885 O O . ILE A 1 106 ? 40.528 34.874 -31.079 1.00 80.81 106 ILE A O 1
ATOM 889 N N . PHE A 1 107 ? 40.136 33.173 -29.668 1.00 80.12 107 PHE A N 1
ATOM 890 C CA . PHE A 1 107 ? 41.027 33.673 -28.620 1.00 80.12 107 PHE A CA 1
ATOM 891 C C . PHE A 1 107 ? 42.487 33.786 -29.095 1.00 80.12 107 PHE A C 1
ATOM 893 O O . PHE A 1 107 ? 43.128 34.814 -28.880 1.00 80.12 107 PHE A O 1
ATOM 900 N N . LEU A 1 108 ? 42.997 32.771 -29.803 1.00 82.62 108 LEU A N 1
ATOM 901 C CA . LEU A 1 108 ? 44.346 32.790 -30.380 1.00 82.62 108 LEU A CA 1
ATOM 902 C C . LEU A 1 108 ? 44.512 33.869 -31.461 1.00 82.62 108 LEU A C 1
ATOM 904 O O . LEU A 1 108 ? 45.539 34.544 -31.486 1.00 82.62 108 LEU A O 1
ATOM 908 N N . LEU A 1 109 ? 43.504 34.082 -32.315 1.00 83.12 109 LEU A N 1
ATOM 909 C CA . LEU A 1 109 ? 43.515 35.159 -33.312 1.00 83.12 109 LEU A CA 1
ATOM 910 C C . LEU A 1 109 ? 43.536 36.545 -32.660 1.00 83.12 109 LEU A C 1
ATOM 912 O O . LEU A 1 109 ? 44.321 37.396 -33.074 1.00 83.12 109 LEU A O 1
ATOM 916 N N . CYS A 1 110 ? 42.735 36.771 -31.616 1.00 80.44 110 CYS A N 1
ATOM 917 C CA . CYS A 1 110 ? 42.761 38.029 -30.868 1.00 80.44 110 CYS A CA 1
ATOM 918 C C . CYS A 1 110 ? 44.129 38.286 -30.224 1.00 80.44 110 CYS A C 1
ATOM 920 O O . CYS A 1 110 ? 44.629 39.407 -30.284 1.00 80.44 110 CYS A O 1
ATOM 922 N N . LEU A 1 111 ? 44.756 37.255 -29.654 1.00 80.25 111 LEU A N 1
ATOM 923 C CA . LEU A 1 111 ? 46.063 37.377 -29.008 1.00 80.25 111 LEU A CA 1
ATOM 924 C C . LEU A 1 111 ? 47.184 37.626 -30.031 1.00 80.25 111 LEU A C 1
ATOM 926 O O . LEU A 1 111 ? 48.083 38.426 -29.782 1.00 80.25 111 LEU A O 1
ATOM 930 N N . PHE A 1 112 ? 47.094 37.014 -31.214 1.00 81.00 112 PHE A N 1
ATOM 931 C CA . PHE A 1 112 ? 48.021 37.256 -32.319 1.00 81.00 112 PHE A CA 1
ATOM 932 C C . PHE A 1 112 ? 47.899 38.678 -32.888 1.00 81.00 112 PHE A C 1
ATOM 934 O O . PHE A 1 112 ? 48.911 39.342 -33.106 1.00 81.00 112 PHE A O 1
ATOM 941 N N . ILE A 1 113 ? 46.673 39.180 -33.075 1.00 78.75 113 ILE A 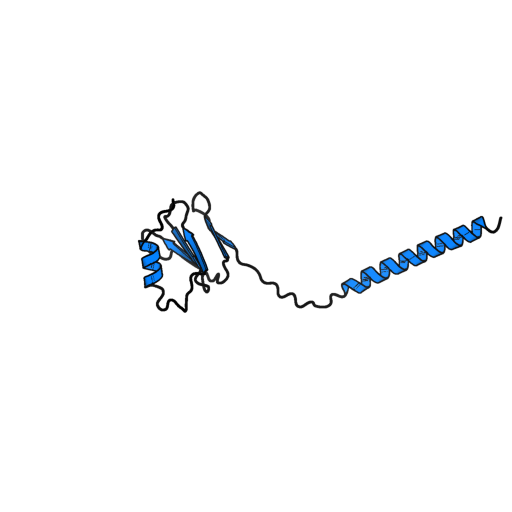N 1
ATOM 942 C CA . ILE A 1 113 ? 46.433 40.569 -33.500 1.00 78.75 113 ILE A CA 1
ATOM 943 C C . ILE A 1 113 ? 46.956 41.546 -32.442 1.00 78.75 113 ILE A C 1
ATOM 945 O O . ILE A 1 113 ? 47.619 42.521 -32.787 1.00 78.75 113 ILE A O 1
ATOM 949 N N . PHE A 1 114 ? 46.718 41.269 -31.159 1.00 74.19 114 PHE A N 1
ATOM 950 C CA . PHE A 1 114 ? 47.249 42.079 -30.065 1.00 74.19 114 PHE A CA 1
ATOM 951 C C . PHE A 1 114 ? 48.784 42.140 -30.094 1.00 74.19 114 PHE A C 1
ATOM 953 O O . PHE A 1 114 ? 49.357 43.226 -30.022 1.00 74.19 114 PHE A O 1
ATOM 960 N N . PHE A 1 115 ? 49.453 41.000 -30.293 1.00 74.25 115 PHE A N 1
ATOM 961 C CA . PHE A 1 115 ? 50.907 40.955 -30.463 1.00 74.25 115 PHE A CA 1
ATOM 962 C C . PHE A 1 115 ? 51.383 41.754 -31.682 1.00 74.25 115 PHE A C 1
ATOM 964 O O . PHE A 1 115 ? 52.358 42.490 -31.578 1.00 74.25 115 PHE A O 1
ATOM 971 N N . LEU A 1 116 ? 50.687 41.673 -32.819 1.00 71.31 116 LEU A N 1
ATOM 972 C CA . LEU A 1 116 ? 51.025 42.448 -34.020 1.00 71.31 116 LEU A CA 1
ATOM 973 C C . LEU A 1 116 ? 50.936 43.965 -33.803 1.00 71.31 116 LEU A C 1
ATOM 975 O O . LEU A 1 116 ? 51.768 44.695 -34.336 1.00 71.31 116 LEU A O 1
ATOM 979 N N . PHE A 1 117 ? 49.955 44.433 -33.029 1.00 71.12 117 PHE A N 1
ATOM 980 C CA . PHE A 1 117 ? 49.803 45.856 -32.715 1.00 71.12 117 PHE A CA 1
ATOM 981 C C . PHE A 1 117 ? 50.829 46.357 -31.693 1.00 71.12 117 PHE A C 1
ATOM 983 O O . PHE A 1 117 ? 51.272 47.495 -31.802 1.00 71.12 117 PHE A O 1
ATOM 990 N N . PHE A 1 118 ? 51.228 45.528 -30.725 1.00 60.28 118 PHE A N 1
ATOM 991 C CA . PHE A 1 118 ? 52.149 45.944 -29.662 1.00 60.28 118 PHE A CA 1
ATOM 992 C C . PHE A 1 118 ? 53.635 45.758 -29.992 1.00 60.28 118 PHE A C 1
ATOM 994 O O . PHE A 1 118 ? 54.456 46.465 -29.422 1.00 60.28 118 PHE A O 1
ATOM 1001 N N . TYR A 1 119 ? 53.999 44.843 -30.896 1.00 58.38 119 TYR A N 1
ATOM 1002 C CA . TYR A 1 119 ? 55.406 44.588 -31.254 1.00 58.38 119 TYR A CA 1
ATOM 1003 C C . TYR A 1 119 ? 55.871 45.273 -32.547 1.00 58.38 119 TYR A C 1
ATOM 1005 O O . TYR A 1 119 ? 57.028 45.122 -32.936 1.00 58.38 119 TYR A O 1
ATOM 1013 N N . LYS A 1 120 ? 54.987 46.012 -33.229 1.00 57.06 120 LYS A N 1
ATOM 1014 C CA . LYS A 1 120 ? 55.318 46.799 -34.430 1.00 57.06 120 LYS A CA 1
ATOM 1015 C C . LYS A 1 120 ? 55.265 48.314 -34.174 1.00 57.06 120 LYS A C 1
ATOM 1017 O O . LYS A 1 120 ? 54.941 49.075 -35.085 1.00 57.06 120 LYS A O 1
ATOM 1022 N N . GLY A 1 121 ? 55.559 48.715 -32.936 1.00 51.22 121 GLY A N 1
ATOM 1023 C CA . GLY A 1 121 ? 55.812 50.091 -32.504 1.00 51.22 121 GLY A CA 1
ATOM 1024 C C . GLY A 1 121 ? 57.232 50.217 -31.984 1.00 51.22 121 GLY A C 1
ATOM 1025 O O . GLY A 1 121 ? 57.605 49.361 -31.154 1.00 51.22 121 GLY A O 1
#

Foldseek 3Di:
DDDDLVQLVVLVVVPCPDCVQFPWQDWDAALVNQWIWTARLQWIWIAGSVPRDTPDIGRQNQFNDWDADNVRPDIDTDGDDDPPPPPPPDPPVVVVVVVVVVVVVVVVVVVVVVCVVVVVD

Nearest PDB structures (foldseek):
  8dys-assembly1_A  TM=8.940E-01  e=6.808E-04  Homo sapiens
  3wj9-assembly2_B  TM=8.883E-01  e=1.614E-03  Schizosaccharomyces pombe 972h-
  3wj9-assembly1_A  TM=9.046E-01  e=2.485E-03  Schizosaccharomyces pombe 972h-
  5ltg-assembly1_A  TM=8.624E-01  e=1.979E-01  Ogataea angusta
  5ltd-assembly1_A  TM=8.436E-01  e=1.979E-01  Ogataea angusta

Organism: NCBI:txid637853

Solvent-accessible surface area (backbone atoms only — not comparable to full-atom values): 7307 Å² total; per-residue (Å²): 134,83,79,73,59,66,64,51,56,50,50,53,55,70,67,44,87,46,74,84,80,48,48,73,73,36,70,41,67,32,78,87,55,54,35,39,35,38,22,36,58,56,31,32,35,35,27,34,54,87,79,70,42,73,78,48,77,45,86,41,38,58,48,70,47,72,46,59,38,92,81,60,82,47,77,49,72,44,61,81,82,81,77,81,73,70,84,68,86,68,75,66,66,61,60,60,58,50,57,56,54,54,54,54,53,52,52,53,50,53,52,51,52,50,48,57,65,65,71,74,111

Mean predicted aligned error: 15.47 Å

Secondary structure (DSSP, 8-state):
-----HHHHHHHHHH-SSTTTS---EEEE-TTSSEEEEE-SS-EEEEETTT--EEEEE--TT--EEEE-TTSS-EEEE------------TTHHHHHHHHHHHHHHHHHHHHHHHHHHS--

pLDDT: mean 74.9, std 15.86, range [30.69, 93.12]